Protein AF-A0A514MD65-F1 (afdb_monomer_lite)

Radius of gyration: 22.09 Å; chains: 1; bounding box: 48×31×52 Å

Secondary structure (DSSP, 8-state):
-HHHHHHH---S--TT---------PPPPTTS--PPPPPPPHHHHHHHHHHHH-TTTS--S------

Structure (mmCIF, N/CA/C/O backbone):
data_AF-A0A514MD65-F1
#
_entry.id   AF-A0A514MD65-F1
#
loop_
_atom_site.group_PDB
_atom_site.id
_atom_site.type_symbol
_atom_site.label_atom_id
_atom_site.label_alt_id
_atom_site.label_comp_id
_atom_site.label_asym_id
_atom_site.label_entity_id
_atom_site.label_seq_id
_atom_site.pdbx_PDB_ins_code
_atom_site.Cartn_x
_atom_site.Cartn_y
_atom_site.Cartn_z
_atom_site.occupancy
_atom_site.B_iso_or_equiv
_atom_site.auth_seq_id
_atom_site.auth_comp_id
_atom_site.auth_asym_id
_atom_site.auth_atom_id
_atom_site.pdbx_PDB_model_num
ATOM 1 N N . LEU A 1 1 ? 4.873 13.559 -7.155 1.00 93.19 1 LEU A N 1
ATOM 2 C CA . LEU A 1 1 ? 5.077 12.130 -7.482 1.00 93.19 1 LEU A CA 1
ATOM 3 C C . LEU A 1 1 ? 4.921 11.852 -8.975 1.00 93.19 1 LEU A C 1
ATOM 5 O O . LEU A 1 1 ? 5.858 11.336 -9.555 1.00 93.19 1 LEU A O 1
ATOM 9 N N . ILE A 1 2 ? 3.813 12.254 -9.611 1.00 96.56 2 ILE A N 1
ATOM 10 C CA . ILE A 1 2 ? 3.525 11.954 -11.031 1.00 96.56 2 ILE A CA 1
ATOM 11 C C . ILE A 1 2 ? 4.683 12.317 -1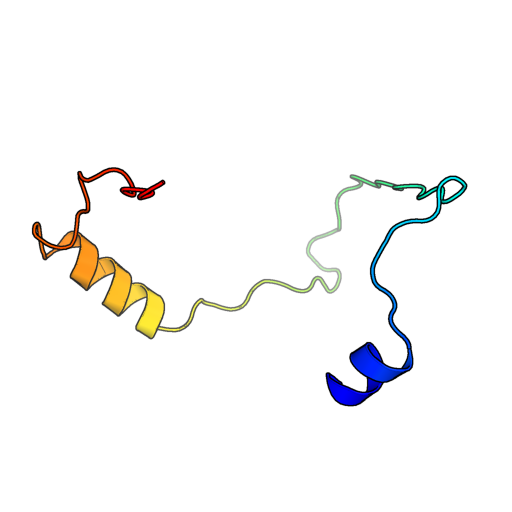1.978 1.00 96.56 2 ILE A C 1
ATOM 13 O O . ILE A 1 2 ? 5.147 11.455 -12.706 1.00 96.56 2 ILE A O 1
ATOM 17 N N . ALA A 1 3 ? 5.228 13.537 -11.907 1.00 97.06 3 ALA A N 1
ATOM 18 C CA . ALA A 1 3 ? 6.369 13.930 -12.745 1.00 97.06 3 ALA A CA 1
ATOM 19 C C . ALA A 1 3 ? 7.608 13.027 -12.567 1.00 97.06 3 ALA A C 1
ATOM 21 O O . ALA A 1 3 ? 8.313 12.761 -13.530 1.00 97.06 3 ALA A O 1
ATOM 22 N N . LYS A 1 4 ? 7.840 12.511 -11.351 1.00 97.19 4 LYS A N 1
ATOM 23 C CA . LYS A 1 4 ? 8.935 11.573 -11.070 1.00 97.19 4 LYS A CA 1
ATOM 24 C C . LYS A 1 4 ? 8.662 10.181 -11.629 1.00 97.19 4 LYS A C 1
ATOM 26 O O . LYS A 1 4 ? 9.577 9.563 -12.144 1.00 97.19 4 LYS A O 1
ATOM 31 N N . MET A 1 5 ? 7.413 9.727 -11.579 1.00 97.50 5 MET A N 1
ATOM 32 C CA . MET A 1 5 ? 7.004 8.453 -12.179 1.00 97.50 5 MET A CA 1
ATOM 33 C C . MET A 1 5 ? 7.032 8.496 -13.711 1.00 97.50 5 MET A C 1
ATOM 35 O O . MET A 1 5 ? 7.291 7.477 -14.327 1.00 97.50 5 MET A O 1
ATOM 39 N N . ILE A 1 6 ? 6.806 9.666 -14.323 1.00 96.06 6 ILE A N 1
ATOM 40 C CA . ILE A 1 6 ? 6.989 9.871 -15.770 1.00 96.06 6 ILE A CA 1
ATOM 41 C C . ILE A 1 6 ? 8.478 9.847 -16.135 1.00 96.06 6 ILE A C 1
ATOM 43 O O . ILE A 1 6 ? 8.855 9.265 -17.140 1.00 96.06 6 ILE A O 1
ATOM 47 N N . GLU A 1 7 ? 9.321 10.496 -15.328 1.00 97.00 7 GLU A N 1
ATOM 48 C CA . GLU A 1 7 ? 10.768 10.567 -15.568 1.00 97.00 7 GLU A CA 1
ATOM 49 C C . GLU A 1 7 ? 11.459 9.206 -15.385 1.00 97.00 7 GLU A C 1
ATOM 51 O O . GLU A 1 7 ? 12.368 8.881 -16.140 1.00 97.00 7 GLU A O 1
ATOM 56 N N . TRP A 1 8 ? 11.055 8.434 -14.372 1.00 96.75 8 TRP A N 1
ATOM 57 C CA . TRP A 1 8 ? 11.703 7.171 -13.995 1.00 96.75 8 TRP A CA 1
ATOM 58 C C . TRP A 1 8 ? 11.030 5.934 -14.590 1.00 96.75 8 TRP A C 1
ATOM 60 O O . TRP A 1 8 ? 11.617 4.861 -14.519 1.00 96.75 8 TRP A O 1
ATOM 70 N N . ASP A 1 9 ? 9.818 6.092 -15.128 1.00 95.88 9 ASP A N 1
ATOM 71 C CA . ASP A 1 9 ? 9.055 5.075 -15.858 1.00 95.88 9 ASP A CA 1
ATOM 72 C C . ASP A 1 9 ? 9.122 3.660 -15.240 1.00 95.88 9 ASP A C 1
ATOM 74 O O . ASP A 1 9 ? 9.576 2.718 -15.885 1.00 95.88 9 ASP A O 1
ATOM 78 N N . PRO A 1 10 ? 8.709 3.468 -13.970 1.00 95.81 10 PRO A N 1
ATOM 79 C CA . PRO A 1 10 ? 8.886 2.193 -13.271 1.00 95.81 10 PRO A CA 1
ATOM 80 C C . PRO A 1 10 ? 7.836 1.141 -13.666 1.00 95.81 10 PRO A C 1
ATOM 82 O O . PRO A 1 10 ? 7.597 0.193 -12.919 1.00 95.81 10 PRO A O 1
ATOM 85 N N . TRP A 1 11 ? 7.123 1.34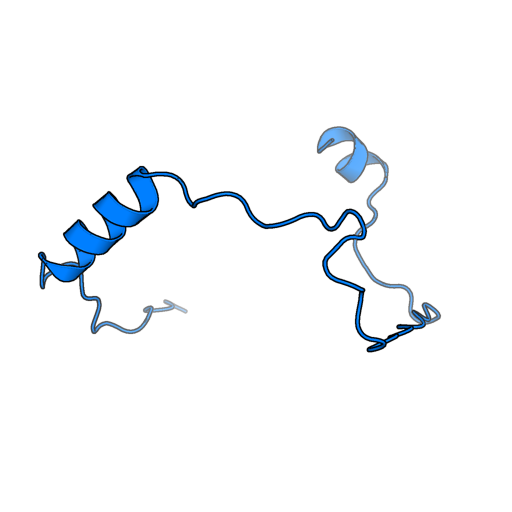8 -14.771 1.00 94.69 11 TRP A N 1
ATOM 86 C CA . TRP A 1 11 ? 6.027 0.485 -15.188 1.00 94.69 11 TRP A CA 1
ATOM 87 C C . TRP A 1 11 ? 6.566 -0.744 -15.932 1.00 94.69 11 TRP A C 1
ATOM 89 O O . TRP A 1 11 ? 7.527 -0.658 -16.689 1.00 94.69 11 TRP A O 1
ATOM 99 N N . GLY A 1 12 ? 5.905 -1.888 -15.751 1.00 94.44 12 GLY A N 1
ATOM 100 C CA . GLY A 1 12 ? 6.329 -3.169 -16.322 1.00 94.44 12 GLY A CA 1
ATOM 101 C C . GLY A 1 12 ? 7.034 -4.065 -15.305 1.00 94.44 12 GLY A C 1
ATOM 102 O O . GLY A 1 12 ? 7.441 -3.626 -14.233 1.00 94.44 12 GLY A O 1
ATOM 103 N N . VAL A 1 13 ? 7.129 -5.350 -15.634 1.00 96.50 13 VAL A N 1
ATOM 104 C CA . VAL A 1 13 ? 7.802 -6.362 -14.815 1.00 96.50 13 VAL A CA 1
ATOM 105 C C . VAL A 1 13 ? 8.837 -7.046 -15.708 1.00 96.50 13 VAL A C 1
ATOM 107 O O . VAL A 1 13 ? 8.449 -7.528 -16.772 1.00 96.50 13 VAL A O 1
ATOM 110 N N . PRO A 1 14 ? 10.130 -7.045 -15.340 1.00 96.25 14 PRO A N 1
ATOM 111 C CA . PRO A 1 14 ? 11.164 -7.767 -16.078 1.00 96.25 14 PRO A CA 1
ATOM 112 C C . PRO A 1 14 ? 10.909 -9.277 -16.124 1.00 96.25 14 PRO A C 1
ATOM 114 O O . PRO A 1 14 ? 10.344 -9.840 -15.189 1.00 96.25 14 PRO A O 1
ATOM 117 N N . ASP A 1 15 ? 11.378 -9.938 -17.182 1.00 95.44 15 ASP A N 1
ATOM 118 C CA . ASP A 1 15 ? 11.192 -11.385 -17.367 1.00 95.44 15 ASP A CA 1
ATOM 119 C C . ASP A 1 15 ? 11.936 -12.231 -16.317 1.00 95.44 15 ASP A C 1
ATOM 121 O O . ASP A 1 15 ? 11.542 -13.361 -16.042 1.00 95.44 15 ASP A O 1
ATOM 125 N N . ASP A 1 16 ? 13.016 -11.698 -15.743 1.00 95.88 16 ASP A N 1
ATOM 126 C CA . ASP A 1 16 ? 13.837 -12.329 -14.704 1.00 95.88 16 ASP A CA 1
ATOM 127 C C . ASP A 1 16 ? 13.474 -11.867 -13.284 1.00 95.88 16 ASP A C 1
ATOM 129 O O . ASP A 1 16 ? 14.186 -12.171 -12.323 1.00 95.88 16 ASP A O 1
ATOM 133 N N . TYR A 1 17 ? 12.384 -11.109 -13.138 1.00 95.88 17 TYR A N 1
ATOM 134 C CA . TYR A 1 17 ? 11.942 -10.632 -11.839 1.00 95.88 17 TYR A CA 1
ATOM 135 C C . TYR A 1 17 ? 11.313 -11.761 -11.022 1.00 95.88 17 TYR A C 1
ATOM 137 O O . TYR A 1 17 ? 10.241 -12.268 -11.348 1.00 95.88 17 TYR A O 1
ATOM 145 N N . GLU A 1 18 ? 11.948 -12.073 -9.897 1.00 95.50 18 GLU A N 1
ATOM 146 C CA . GLU A 1 18 ? 11.431 -12.987 -8.885 1.00 95.50 18 GLU A CA 1
ATOM 147 C C . GLU A 1 18 ? 11.011 -12.200 -7.636 1.00 95.50 18 GLU A C 1
ATOM 149 O O . GLU A 1 18 ? 11.756 -11.362 -7.118 1.00 95.50 18 GLU A O 1
ATOM 154 N N . CYS A 1 19 ? 9.804 -12.474 -7.138 1.00 94.75 19 CYS A N 1
ATOM 155 C CA . CYS A 1 19 ? 9.269 -11.884 -5.914 1.00 94.75 19 CYS A CA 1
ATOM 156 C C . CYS A 1 19 ? 8.938 -12.991 -4.915 1.00 94.75 19 CYS A C 1
ATOM 158 O O . CYS A 1 19 ? 7.935 -13.691 -5.053 1.00 94.75 19 CYS A O 1
ATOM 160 N N . GLU A 1 20 ? 9.780 -13.143 -3.895 1.00 95.94 20 GLU A N 1
ATOM 161 C CA . GLU A 1 20 ? 9.506 -14.059 -2.791 1.00 95.94 20 GLU A CA 1
ATOM 162 C C . GLU A 1 20 ? 8.437 -13.461 -1.868 1.00 95.94 20 GLU A C 1
ATOM 164 O O . GLU A 1 20 ? 8.662 -12.455 -1.190 1.00 95.94 20 GLU A O 1
ATOM 169 N N . VAL A 1 21 ? 7.264 -14.095 -1.827 1.00 96.06 21 VAL A N 1
ATOM 170 C CA . VAL A 1 21 ? 6.219 -13.787 -0.846 1.00 96.06 21 VAL A CA 1
ATOM 171 C C . VAL A 1 21 ? 6.445 -14.669 0.379 1.00 96.06 21 VAL A C 1
ATOM 173 O O . VAL A 1 21 ? 6.324 -15.890 0.304 1.00 96.06 21 VAL A O 1
ATOM 176 N N . ILE A 1 22 ? 6.800 -14.046 1.504 1.00 96.19 22 ILE A N 1
ATOM 177 C CA . ILE A 1 22 ? 7.028 -14.725 2.784 1.00 96.19 22 ILE A CA 1
ATOM 178 C C . ILE A 1 22 ? 5.840 -14.431 3.699 1.00 96.19 22 ILE A C 1
ATOM 180 O O . ILE A 1 22 ? 5.604 -13.278 4.060 1.00 96.19 22 ILE A O 1
ATOM 184 N N . GLU A 1 23 ? 5.112 -15.477 4.084 1.00 96.69 23 GLU A N 1
ATOM 185 C CA . GLU A 1 23 ? 3.941 -15.398 4.961 1.00 96.69 23 GLU A CA 1
ATOM 186 C C . GLU A 1 23 ? 4.256 -16.039 6.322 1.00 96.69 23 GLU A C 1
ATOM 188 O O . GLU A 1 23 ? 4.803 -17.140 6.398 1.00 96.69 23 GLU A O 1
ATOM 193 N N . ASP A 1 24 ? 3.922 -15.332 7.403 1.00 96.50 24 ASP A N 1
ATOM 194 C CA . ASP A 1 24 ? 4.001 -15.819 8.782 1.00 96.50 24 ASP A CA 1
ATOM 195 C C . ASP A 1 24 ? 2.644 -15.590 9.458 1.00 96.50 24 ASP A C 1
ATOM 197 O O . ASP A 1 24 ? 2.300 -14.474 9.853 1.00 96.50 24 ASP A O 1
ATOM 201 N N . ASP A 1 25 ? 1.873 -16.669 9.582 1.00 95.69 25 ASP A N 1
ATOM 202 C CA . ASP A 1 25 ? 0.533 -16.670 10.178 1.00 95.69 25 ASP A CA 1
ATOM 203 C C . ASP A 1 25 ? 0.544 -16.831 11.708 1.00 95.69 25 ASP A C 1
ATOM 205 O O . ASP A 1 25 ? -0.485 -17.134 12.328 1.00 95.69 25 ASP A O 1
ATOM 209 N N . THR A 1 26 ? 1.701 -16.670 12.359 1.00 97.19 26 THR A N 1
ATOM 210 C CA . THR A 1 26 ? 1.764 -16.716 13.821 1.00 97.19 26 THR A CA 1
ATOM 211 C C . THR A 1 26 ? 0.864 -15.644 14.439 1.00 97.19 26 THR A C 1
ATOM 213 O O . THR A 1 26 ? 0.788 -14.488 14.016 1.00 97.19 26 THR A O 1
ATOM 216 N N . GLN A 1 27 ? 0.119 -16.030 15.478 1.00 95.19 27 GLN A N 1
ATOM 217 C CA . GLN A 1 27 ? -0.828 -15.114 16.106 1.00 95.19 27 GLN A CA 1
ATOM 218 C C . GLN A 1 27 ? -0.099 -13.987 16.839 1.00 95.19 27 GLN A C 1
ATOM 220 O O . GLN A 1 27 ? 0.666 -14.228 17.774 1.00 95.19 27 GLN A O 1
ATOM 225 N N . ILE A 1 28 ? -0.425 -12.744 16.485 1.00 95.06 28 ILE A N 1
ATOM 226 C CA . ILE A 1 28 ? 0.085 -11.560 17.180 1.00 95.06 28 ILE A CA 1
ATOM 227 C C . ILE A 1 28 ? -0.650 -11.405 18.526 1.00 95.06 28 ILE A C 1
ATOM 229 O O . ILE A 1 28 ? -1.885 -11.313 18.553 1.00 95.06 28 ILE A O 1
ATOM 233 N N . PRO A 1 29 ? 0.059 -11.335 19.668 1.00 96.75 29 PRO A N 1
ATOM 234 C CA . PRO A 1 29 ? -0.577 -11.113 20.961 1.00 96.75 29 PRO A CA 1
ATOM 235 C C . PRO A 1 29 ? -1.325 -9.773 21.024 1.00 96.75 29 PRO A C 1
ATOM 237 O O . PRO A 1 29 ? -0.793 -8.728 20.663 1.00 96.75 29 PRO A O 1
ATOM 240 N N . LYS A 1 30 ? -2.542 -9.772 21.586 1.00 93.56 30 LYS A N 1
ATOM 241 C CA . LYS A 1 30 ? -3.442 -8.594 21.610 1.00 93.56 30 LYS A CA 1
ATOM 242 C C . LYS A 1 30 ? -2.874 -7.334 22.275 1.00 93.56 30 LYS A C 1
ATOM 244 O O . LYS A 1 30 ? -3.383 -6.247 22.020 1.00 93.56 30 LYS A O 1
ATOM 249 N N . HIS A 1 31 ? -1.924 -7.496 23.192 1.00 95.12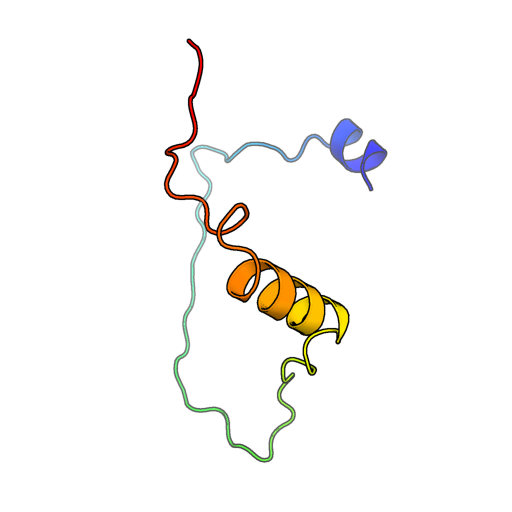 31 HIS A N 1
ATOM 250 C CA . HIS A 1 31 ? -1.335 -6.400 23.965 1.00 95.12 31 HIS A CA 1
ATOM 251 C C . HIS A 1 31 ? -0.160 -5.728 23.242 1.00 95.12 31 HIS A C 1
ATOM 253 O O . HIS A 1 31 ? 0.298 -4.674 23.675 1.00 95.12 31 HIS A O 1
ATOM 259 N N . VAL A 1 32 ? 0.339 -6.339 22.165 1.00 96.88 32 VAL A N 1
ATOM 260 C CA . VAL A 1 32 ? 1.397 -5.773 21.330 1.00 96.88 32 VAL A CA 1
ATOM 261 C C . VAL A 1 32 ? 0.776 -4.718 20.407 1.00 96.88 32 VAL A C 1
ATOM 263 O O . VAL A 1 32 ? -0.340 -4.927 19.919 1.00 96.88 32 VAL A O 1
ATOM 266 N N . PRO A 1 33 ? 1.453 -3.578 20.159 1.00 96.19 33 PRO A N 1
ATOM 267 C CA . PRO A 1 33 ? 0.969 -2.575 19.222 1.00 96.19 33 PRO A CA 1
ATOM 268 C C . PRO A 1 33 ? 0.664 -3.183 17.853 1.00 96.19 33 PRO A C 1
ATOM 270 O O . PRO A 1 33 ? 1.534 -3.742 17.191 1.00 96.19 33 PRO A O 1
ATOM 273 N N . GLN A 1 34 ? -0.586 -3.038 17.431 1.00 95.50 34 GLN A N 1
ATOM 274 C CA . GLN A 1 34 ? -1.065 -3.466 16.128 1.00 95.50 34 GLN A CA 1
ATOM 275 C C . GLN A 1 34 ? -1.883 -2.324 15.540 1.00 95.50 34 GLN A C 1
ATOM 277 O O . GLN A 1 34 ? -2.805 -1.821 16.188 1.00 95.50 34 GLN A O 1
ATOM 282 N N . HIS A 1 35 ? -1.552 -1.910 14.318 1.00 94.69 35 HIS A N 1
ATOM 283 C CA . HIS A 1 35 ? -2.340 -0.905 13.622 1.00 94.69 35 HIS A CA 1
ATOM 284 C C . HIS A 1 35 ? -3.736 -1.470 13.347 1.00 94.69 35 HIS A C 1
ATOM 286 O O . HIS A 1 35 ? -3.885 -2.465 12.638 1.00 94.69 35 HIS A O 1
ATOM 292 N N . ARG A 1 36 ? -4.766 -0.844 13.920 1.00 91.38 36 ARG A N 1
ATOM 293 C CA . ARG A 1 36 ? -6.161 -1.219 13.680 1.00 91.38 36 ARG A CA 1
ATOM 294 C C . ARG A 1 36 ? -6.797 -0.219 12.722 1.00 91.38 36 ARG A C 1
ATOM 296 O O . ARG A 1 36 ? -6.528 0.975 12.857 1.00 91.38 36 ARG A O 1
ATOM 303 N N . PRO A 1 37 ? -7.634 -0.673 11.774 1.00 94.50 37 PRO A N 1
ATOM 304 C CA . PRO A 1 37 ? -8.423 0.235 10.960 1.00 94.50 37 PRO A CA 1
ATOM 305 C C . PRO A 1 37 ? -9.231 1.183 11.848 1.00 94.50 37 PRO A C 1
ATOM 307 O O . PRO A 1 37 ? -9.827 0.765 12.844 1.00 94.50 37 PRO A O 1
ATOM 310 N N . VAL A 1 38 ? -9.229 2.461 11.485 1.00 93.38 38 VAL A N 1
ATOM 311 C CA . VAL A 1 38 ? -10.095 3.455 12.118 1.00 93.38 38 VAL A CA 1
ATOM 312 C C . VAL A 1 38 ? -11.537 3.254 11.658 1.00 93.38 38 VAL A C 1
ATOM 314 O O . VAL A 1 38 ? -11.793 2.588 10.651 1.00 93.38 38 VAL A O 1
ATOM 317 N N . ALA A 1 39 ? -12.487 3.830 12.396 1.00 94.56 39 ALA A N 1
ATOM 318 C C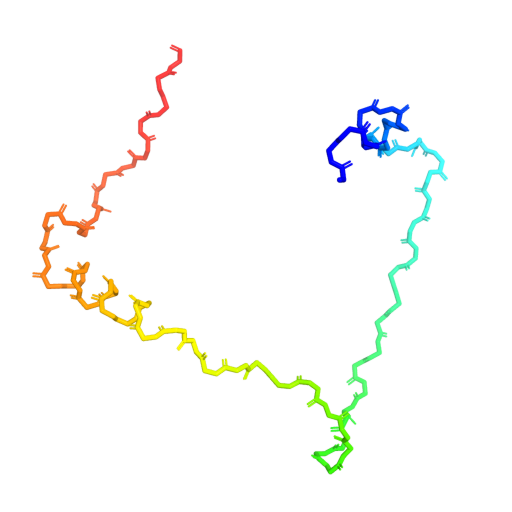A . ALA A 1 39 ? -13.874 3.859 11.954 1.00 94.56 39 ALA A CA 1
ATOM 319 C C . ALA A 1 39 ? -13.968 4.492 10.558 1.00 94.56 39 ALA A C 1
ATOM 321 O O . ALA A 1 39 ? -13.272 5.467 10.258 1.00 94.56 39 ALA A O 1
ATOM 322 N N . LEU A 1 40 ? -14.821 3.923 9.707 1.00 95.62 40 LEU A N 1
ATOM 323 C CA . LEU A 1 40 ? -15.070 4.487 8.386 1.00 95.62 40 LEU A CA 1
ATOM 324 C C . LEU A 1 40 ? -15.669 5.899 8.518 1.00 95.62 40 LEU A C 1
ATOM 326 O O . LEU A 1 40 ? -16.385 6.164 9.489 1.00 95.62 40 LEU A O 1
ATOM 330 N N . PRO A 1 41 ? -15.416 6.797 7.550 1.00 96.44 41 PRO A N 1
ATOM 331 C CA . PRO A 1 41 ? -16.023 8.124 7.543 1.00 96.44 41 PRO A CA 1
ATOM 332 C C . PRO A 1 41 ? -17.555 8.052 7.570 1.00 96.44 41 PRO A C 1
ATOM 334 O O . PRO A 1 41 ? -18.145 7.214 6.892 1.00 96.44 41 PRO A O 1
ATOM 337 N N . GLU A 1 42 ? -18.216 8.969 8.279 1.00 95.88 42 GLU A N 1
ATOM 338 C CA . GLU A 1 42 ? -19.688 9.006 8.379 1.00 95.88 42 GLU A CA 1
ATOM 339 C C . GLU A 1 42 ? -20.389 9.076 7.011 1.00 95.88 42 GLU A C 1
ATOM 341 O O . GLU A 1 42 ? -21.441 8.469 6.812 1.00 95.88 42 GLU A O 1
ATOM 346 N N . GLU A 1 43 ? -19.781 9.775 6.048 1.00 95.62 43 GLU A N 1
ATOM 347 C CA . GLU A 1 43 ? -20.266 9.905 4.666 1.00 95.62 43 GLU A CA 1
ATOM 348 C C . GLU A 1 43 ? -20.453 8.549 3.966 1.00 95.62 43 GLU A C 1
ATOM 350 O O . GLU A 1 43 ? -21.361 8.393 3.146 1.00 95.62 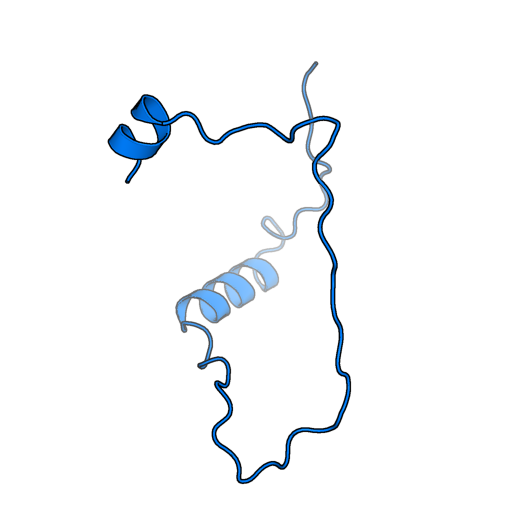43 GLU A O 1
ATOM 355 N N . PHE A 1 44 ? -19.647 7.543 4.327 1.00 95.44 44 PHE A N 1
ATOM 356 C CA . PHE A 1 44 ? -19.806 6.186 3.812 1.00 95.44 44 PHE A CA 1
ATOM 357 C C . PHE A 1 44 ? -21.172 5.610 4.198 1.00 95.44 44 PHE A C 1
ATOM 359 O O . PHE A 1 44 ? -21.889 5.095 3.343 1.00 95.44 44 PHE A O 1
ATOM 366 N N . PHE A 1 45 ? -21.557 5.739 5.471 1.00 95.94 45 PHE A N 1
ATOM 367 C CA . PHE A 1 45 ? -22.825 5.210 5.971 1.00 95.94 45 PHE A CA 1
ATOM 368 C C . PHE A 1 45 ? -24.018 5.965 5.384 1.00 95.94 45 PHE A C 1
ATOM 370 O O . PHE A 1 45 ? -24.965 5.331 4.935 1.00 95.94 45 PHE A O 1
ATOM 377 N N . LYS A 1 46 ? -23.932 7.296 5.269 1.00 95.19 46 LYS A N 1
ATOM 378 C CA . LYS A 1 46 ? -24.979 8.107 4.621 1.00 95.19 46 LYS A CA 1
ATOM 379 C C . LYS A 1 46 ? -25.208 7.691 3.169 1.00 95.19 46 LYS A C 1
ATOM 381 O O . LYS A 1 46 ? -26.349 7.541 2.742 1.00 95.19 46 LYS A O 1
ATOM 386 N N . THR A 1 47 ? -24.126 7.483 2.419 1.00 94.00 47 THR A N 1
ATOM 387 C CA . THR A 1 47 ? -24.203 7.035 1.022 1.00 94.00 47 THR A CA 1
ATOM 388 C C . THR A 1 47 ? -24.798 5.632 0.935 1.00 94.00 47 THR A C 1
ATOM 390 O O . THR A 1 47 ? -25.668 5.372 0.109 1.00 94.00 47 THR A O 1
ATOM 393 N N . LEU A 1 48 ? -24.371 4.729 1.817 1.00 93.69 48 LEU A N 1
ATOM 394 C CA . LEU A 1 48 ? -24.873 3.361 1.877 1.00 93.69 48 LEU A CA 1
ATOM 395 C C . LEU A 1 48 ? -26.370 3.307 2.221 1.00 93.69 48 LEU A C 1
ATOM 397 O O . LEU A 1 48 ? -27.104 2.529 1.613 1.00 93.69 48 LEU A O 1
ATOM 401 N N . ASP A 1 49 ? -26.840 4.152 3.133 1.00 93.56 49 ASP A N 1
ATOM 402 C CA . ASP A 1 49 ? -28.260 4.264 3.469 1.00 93.56 49 ASP A CA 1
ATOM 403 C C . ASP A 1 49 ? -29.071 4.888 2.324 1.00 93.56 49 ASP A C 1
ATOM 405 O O . ASP A 1 49 ? -30.176 4.428 2.027 1.00 93.56 49 ASP A O 1
ATOM 409 N N . ALA A 1 50 ? -28.516 5.881 1.622 1.00 91.81 50 ALA A N 1
ATOM 410 C CA . ALA A 1 50 ? -29.140 6.470 0.437 1.00 91.81 50 ALA A CA 1
ATOM 411 C C . ALA A 1 50 ? -29.323 5.434 -0.686 1.00 91.81 50 ALA A C 1
ATOM 413 O O . ALA A 1 50 ? -30.412 5.306 -1.236 1.00 91.81 50 ALA A O 1
ATOM 414 N N . VAL A 1 51 ? -28.298 4.620 -0.966 1.00 91.81 51 VAL A N 1
ATOM 415 C CA . VAL A 1 51 ? -28.383 3.543 -1.970 1.00 91.81 51 VAL A CA 1
ATOM 416 C C . VAL A 1 51 ? -29.405 2.480 -1.566 1.00 91.81 51 VAL A C 1
ATOM 418 O O . VAL A 1 51 ? -30.144 1.973 -2.404 1.00 91.81 51 VAL A O 1
ATOM 421 N N . LYS A 1 52 ? -29.483 2.130 -0.278 1.00 90.62 52 LYS A N 1
ATOM 422 C CA . LYS A 1 52 ? -30.466 1.150 0.208 1.00 90.62 52 LYS A CA 1
ATOM 423 C C . LYS A 1 52 ? -31.902 1.672 0.183 1.00 90.62 52 LYS A C 1
ATOM 425 O O . LYS A 1 52 ? -32.819 0.871 0.031 1.00 90.62 52 LYS A O 1
ATOM 430 N N . SER A 1 53 ? -32.105 2.974 0.368 1.00 88.12 53 SER A N 1
ATOM 431 C CA . SER A 1 53 ? -33.439 3.582 0.424 1.00 88.12 53 SER A CA 1
ATOM 432 C C . SER A 1 53 ? -33.982 3.989 -0.944 1.00 88.12 53 SER A C 1
ATOM 434 O O . SER A 1 53 ? -35.202 4.026 -1.105 1.00 88.12 53 SER A O 1
ATOM 436 N N . ASP A 1 54 ? -33.115 4.237 -1.929 1.00 82.62 54 ASP A N 1
ATOM 437 C CA . ASP A 1 54 ? -33.519 4.559 -3.295 1.00 82.62 54 ASP A CA 1
ATOM 438 C C . ASP A 1 54 ? -33.443 3.323 -4.220 1.00 82.62 54 ASP A C 1
ATOM 440 O O . ASP A 1 54 ? -32.351 2.909 -4.626 1.00 82.62 54 ASP A O 1
ATOM 444 N N . PRO A 1 55 ? -34.586 2.724 -4.609 1.00 71.19 55 PRO A N 1
ATOM 445 C CA . PRO A 1 55 ? -34.609 1.588 -5.528 1.00 71.19 55 PRO A CA 1
ATOM 446 C C . PRO A 1 55 ? -34.090 1.933 -6.935 1.00 71.19 55 PRO A C 1
ATOM 448 O O . PRO A 1 55 ? -33.735 1.019 -7.671 1.00 71.19 55 PRO A O 1
ATOM 451 N N . ALA A 1 56 ? -34.000 3.214 -7.318 1.00 71.31 56 ALA A N 1
ATOM 452 C CA . ALA A 1 56 ? -33.385 3.627 -8.582 1.00 71.31 56 ALA A CA 1
ATOM 453 C C . ALA A 1 56 ? -31.844 3.569 -8.550 1.00 71.31 56 ALA A C 1
ATOM 455 O O . ALA A 1 56 ? -31.212 3.537 -9.606 1.00 71.31 56 ALA A O 1
ATOM 456 N N . LEU A 1 57 ? -31.238 3.541 -7.355 1.00 67.00 57 LEU A N 1
ATOM 457 C CA . LEU A 1 57 ? -29.789 3.421 -7.142 1.00 67.00 57 LEU A CA 1
ATOM 458 C C . LEU A 1 57 ? -29.346 1.980 -6.827 1.00 67.00 57 LEU A C 1
ATOM 460 O O . LEU A 1 57 ? -28.150 1.684 -6.870 1.00 67.00 57 LEU A O 1
ATOM 464 N N . GLN A 1 58 ? -30.288 1.068 -6.560 1.00 62.78 58 GLN A N 1
ATOM 465 C CA . GLN A 1 58 ? -30.050 -0.379 -6.507 1.00 62.78 58 GLN A CA 1
ATOM 466 C C . GLN A 1 58 ? -29.894 -0.911 -7.937 1.00 62.78 58 GLN A C 1
ATOM 468 O O . GLN A 1 58 ? -30.836 -1.401 -8.550 1.00 62.78 58 GLN A O 1
ATOM 473 N N . GLY A 1 59 ? -28.708 -0.732 -8.516 1.00 60.81 59 GLY A N 1
ATOM 474 C CA . GLY A 1 59 ? -28.430 -1.099 -9.902 1.00 60.81 59 GLY A CA 1
ATOM 475 C C . GLY A 1 59 ? -28.615 -2.593 -10.190 1.00 60.81 59 GLY A C 1
ATOM 476 O O . GLY A 1 59 ? -27.711 -3.382 -9.938 1.00 60.81 59 GLY A O 1
ATOM 477 N N . ASP A 1 60 ? -29.736 -2.953 -10.817 1.00 57.84 60 ASP A N 1
ATOM 478 C CA . ASP A 1 60 ? -29.959 -4.242 -11.498 1.00 57.84 60 ASP A CA 1
ATOM 479 C C . ASP A 1 60 ? -29.664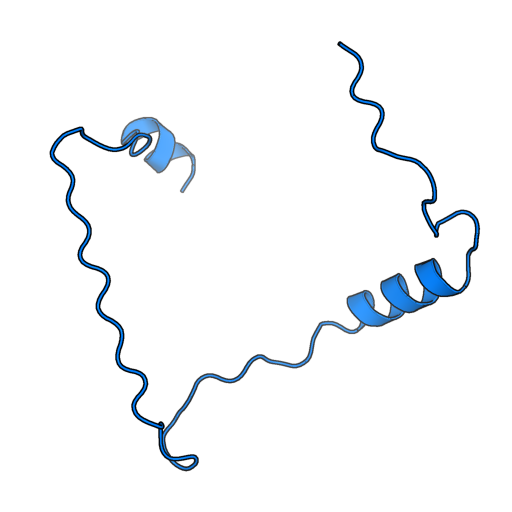 -4.120 -13.011 1.00 57.84 60 ASP A C 1
ATOM 481 O O . ASP A 1 60 ? -30.398 -4.584 -13.878 1.00 57.84 60 ASP A O 1
ATOM 485 N N . SER A 1 61 ? -28.613 -3.384 -13.382 1.00 56.47 61 SER A N 1
ATOM 486 C CA . SER A 1 61 ? -28.210 -3.236 -14.787 1.00 56.47 61 SER A CA 1
ATOM 487 C C . SER A 1 61 ? -26.727 -3.561 -14.956 1.00 56.47 61 SER A C 1
ATOM 489 O O . SER A 1 61 ? -25.891 -2.876 -14.362 1.00 56.47 61 SER A O 1
ATOM 491 N N . PRO A 1 62 ? -26.374 -4.585 -15.764 1.00 52.19 62 PRO A N 1
ATOM 492 C CA . PRO A 1 62 ? -24.985 -4.911 -16.059 1.00 52.19 62 PRO A CA 1
ATOM 493 C C . PRO A 1 62 ? -24.288 -3.732 -16.751 1.00 52.19 62 PRO A C 1
ATOM 495 O O . PRO A 1 62 ? -24.931 -3.025 -17.537 1.00 52.19 62 PRO A O 1
ATOM 498 N N . PRO A 1 63 ? -22.979 -3.525 -16.522 1.00 51.00 63 PRO A N 1
ATOM 499 C CA . PRO A 1 63 ? -22.237 -2.467 -17.191 1.00 51.00 63 PRO A CA 1
ATOM 500 C C . PRO A 1 63 ? -22.258 -2.714 -18.703 1.00 51.00 63 PRO A C 1
ATOM 502 O O . PRO A 1 63 ? -21.669 -3.673 -19.201 1.00 51.00 63 PRO A O 1
ATOM 505 N N . GLN A 1 64 ? -22.961 -1.857 -19.447 1.00 53.34 64 GLN A N 1
ATOM 506 C CA . GLN A 1 64 ? -22.930 -1.889 -20.905 1.00 53.34 64 GLN A CA 1
ATOM 507 C C . GLN A 1 64 ? -21.584 -1.354 -21.389 1.00 53.34 64 GLN A C 1
ATOM 509 O O . GLN A 1 64 ? -21.379 -0.148 -21.518 1.00 53.34 64 GLN A O 1
ATOM 514 N N . VAL A 1 65 ? -20.664 -2.271 -21.670 1.00 50.47 65 VAL A N 1
ATOM 515 C CA . VAL A 1 65 ? -19.457 -1.994 -22.448 1.00 50.47 65 VAL A CA 1
ATOM 516 C C . VAL A 1 65 ? -19.892 -1.889 -23.913 1.00 50.47 65 VAL A C 1
ATOM 518 O O . VAL A 1 65 ? -20.255 -2.890 -24.528 1.00 50.47 65 VAL A O 1
ATOM 521 N N . LYS A 1 66 ? -19.941 -0.672 -24.468 1.00 42.12 66 LYS A N 1
ATOM 522 C CA . LYS A 1 66 ? -20.078 -0.478 -25.920 1.00 42.12 66 LYS A CA 1
ATOM 523 C C . LYS A 1 66 ? -18.722 -0.759 -26.574 1.00 42.12 66 LYS A C 1
ATOM 525 O O . LYS A 1 66 ? -17.729 -0.161 -26.167 1.00 42.12 66 LYS A O 1
ATOM 530 N N . ALA A 1 67 ? -18.733 -1.698 -27.521 1.00 53.66 67 ALA A N 1
ATOM 531 C CA . ALA A 1 67 ? -17.609 -2.099 -28.367 1.00 53.66 67 ALA A CA 1
ATOM 532 C C . ALA A 1 67 ? -17.228 -1.022 -29.392 1.00 53.66 67 ALA A C 1
ATOM 534 O O . ALA A 1 67 ? -18.123 -0.226 -29.766 1.00 53.66 67 ALA A O 1
#

pLDDT: mean 87.7, std 15.32, range [42.12, 97.5]

Sequence (67 aa):
LIAKMIEWDPWGVPDDYECEVIEDDTQIPKHVPQHRPVALPEEFFKTLDAVKSDPALQGDSPPQVKA

Organism: NCBI:txid121783

Foldseek 3Di:
DVVVCVVVVPDDDDPPDDDDDDDDPPDDDPVPDDDDDDDDDPVVVVVVVVCVVDPVNVDPDDPDDDD